Protein AF-A0A520W1P2-F1 (afdb_monomer)

Secondary structure (DSSP, 8-state):
-HHHHHHHHHHHHHHHHHHHTSS-GGG-SHHHHHHHHTSHHHHHHHHHHHHHHHHHHHHHHHHHHHHH---HHHHHHHHHHHHHHHHHHHHHHHHHHHH-----

Solvent-accessible surface area (backbone atoms only — not comparable to full-atom values): 5868 Å² total; per-residue (Å²): 96,70,70,45,47,60,54,41,57,56,45,52,48,50,50,50,38,52,54,64,69,77,34,62,72,92,60,73,46,71,67,51,52,43,61,45,58,72,37,72,66,50,43,50,51,53,50,50,41,51,54,40,48,48,56,36,50,51,56,50,49,51,53,52,43,62,76,72,38,84,53,66,68,62,34,51,53,50,50,50,53,48,54,51,52,49,49,52,52,50,51,51,51,50,46,51,69,70,71,63,70,79,84,131

Sequence (104 aa):
MRISGLFLVLLAAGHMFIMHVFNDTLNLDYEFVAARWDTPYWRTF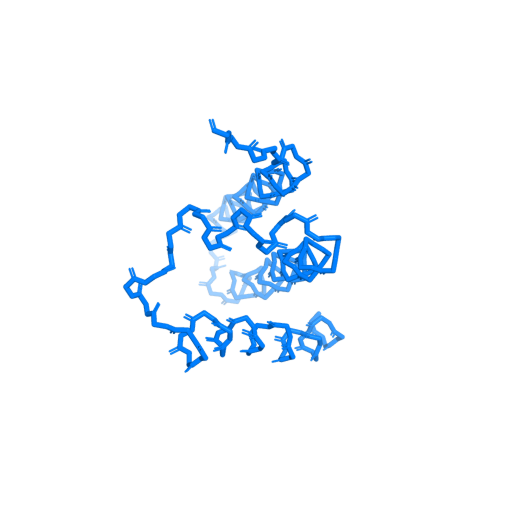DWLLLTLSILHGTNGLRIVMHDNIANKTFRQLALYGLYFTSTAFFVLGTYVLVAFVREV

Nearest PDB structures (foldseek):
  6lum-assembly1_N  TM=9.825E-01  e=1.231E-06  Mycolicibacterium smegmatis MC2 51
  6lum-assembly1_D  TM=9.902E-01  e=2.455E-06  Mycolicibacterium smegmatis MC2 51
  2wdr-assembly1_D  TM=8.154E-01  e=5.747E-02  Escherichia coli
  2wdq-assembly3_H  TM=8.127E-01  e=1.146E-01  Escherichia coli
  2wu5-assembly1_H  TM=8.117E-01  e=1.442E-01  Escherichia coli

pLDDT: mean 95.81, std 4.17, range [71.94, 98.69]

Structure (mmCIF, N/CA/C/O backbone):
data_AF-A0A520W1P2-F1
#
_entry.id   AF-A0A520W1P2-F1
#
loop_
_atom_site.group_PDB
_atom_site.id
_atom_site.type_symbol
_atom_site.label_atom_id
_atom_site.label_alt_id
_atom_site.label_comp_id
_atom_site.label_asym_id
_atom_site.label_entity_id
_atom_site.label_seq_id
_atom_site.pdbx_PDB_ins_code
_atom_site.Cartn_x
_atom_site.Cartn_y
_atom_site.Cartn_z
_atom_site.occupancy
_atom_site.B_iso_or_equiv
_atom_site.auth_seq_id
_atom_site.auth_comp_id
_atom_site.auth_asym_id
_atom_site.auth_atom_id
_atom_site.pdbx_PDB_model_num
ATOM 1 N N . MET A 1 1 ? 2.515 -8.889 12.144 1.00 89.75 1 MET A N 1
ATOM 2 C CA . MET A 1 1 ? 3.257 -7.824 12.858 1.00 89.75 1 MET A CA 1
ATOM 3 C C . MET A 1 1 ? 4.758 -8.051 12.830 1.00 89.75 1 MET A C 1
ATOM 5 O O . MET A 1 1 ? 5.426 -7.271 12.180 1.00 89.75 1 MET A O 1
ATOM 9 N N . ARG A 1 2 ? 5.315 -9.103 13.451 1.00 95.06 2 ARG A N 1
ATOM 10 C CA . ARG A 1 2 ? 6.785 -9.284 13.485 1.00 95.06 2 ARG A CA 1
ATOM 11 C C . ARG A 1 2 ? 7.389 -9.608 12.117 1.00 95.06 2 ARG A C 1
ATOM 13 O O . ARG A 1 2 ? 8.204 -8.848 11.617 1.00 95.06 2 ARG A O 1
ATOM 20 N N . ILE A 1 3 ? 6.922 -10.692 11.495 1.00 96.38 3 ILE A N 1
ATOM 21 C CA . ILE A 1 3 ? 7.424 -11.148 10.190 1.00 96.38 3 ILE A CA 1
ATOM 22 C C . ILE A 1 3 ? 7.166 -10.082 9.121 1.00 96.38 3 ILE A C 1
ATOM 24 O O . ILE A 1 3 ? 8.099 -9.621 8.477 1.00 96.38 3 ILE A O 1
ATOM 28 N N . SER A 1 4 ? 5.919 -9.615 8.996 1.00 96.25 4 SER A N 1
ATOM 29 C CA . SER A 1 4 ? 5.585 -8.552 8.041 1.00 96.25 4 SER A CA 1
ATOM 30 C C . SER A 1 4 ? 6.370 -7.262 8.290 1.00 96.25 4 SER A C 1
ATOM 32 O O . SER A 1 4 ? 6.775 -6.624 7.332 1.00 96.25 4 SER A O 1
ATOM 34 N N . GLY A 1 5 ? 6.624 -6.888 9.548 1.00 96.06 5 GLY A N 1
ATOM 35 C CA . GLY A 1 5 ? 7.431 -5.713 9.885 1.00 96.06 5 GLY A CA 1
ATOM 36 C C . GLY A 1 5 ? 8.879 -5.840 9.419 1.00 96.06 5 GLY A C 1
ATOM 37 O O . GLY A 1 5 ? 9.394 -4.915 8.807 1.00 96.06 5 GLY A O 1
ATOM 38 N N . LEU A 1 6 ? 9.506 -7.001 9.636 1.00 97.56 6 LEU A N 1
ATOM 39 C CA . LEU A 1 6 ? 10.878 -7.254 9.188 1.00 97.56 6 LEU A CA 1
ATOM 40 C C . LEU A 1 6 ? 11.014 -7.122 7.665 1.00 97.56 6 LEU A C 1
ATOM 42 O O . LEU A 1 6 ? 11.912 -6.436 7.187 1.00 97.56 6 LEU A O 1
ATOM 46 N N . PHE A 1 7 ? 10.098 -7.726 6.903 1.00 97.69 7 PHE A N 1
ATOM 47 C CA . PHE A 1 7 ? 10.088 -7.580 5.445 1.00 97.69 7 PHE A CA 1
ATOM 48 C C . PHE A 1 7 ? 9.817 -6.136 5.009 1.00 97.69 7 PHE A C 1
ATOM 50 O O . PHE A 1 7 ? 10.457 -5.647 4.081 1.00 97.69 7 PHE A O 1
ATOM 57 N N . LEU A 1 8 ? 8.907 -5.432 5.691 1.00 98.19 8 LEU A N 1
ATOM 58 C CA . LEU A 1 8 ? 8.583 -4.042 5.374 1.00 98.19 8 LEU A CA 1
ATOM 59 C C . LEU A 1 8 ? 9.748 -3.082 5.606 1.00 98.19 8 LEU A C 1
ATOM 61 O O . LEU A 1 8 ? 9.832 -2.103 4.875 1.00 98.19 8 LEU A O 1
ATOM 65 N N . VAL A 1 9 ? 10.668 -3.356 6.537 1.00 97.81 9 VAL A N 1
ATOM 66 C CA . VAL A 1 9 ? 11.893 -2.546 6.667 1.00 97.81 9 VAL A CA 1
ATOM 67 C C . VAL A 1 9 ? 12.662 -2.527 5.346 1.00 97.81 9 VAL A C 1
ATOM 69 O O . VAL A 1 9 ? 13.074 -1.462 4.906 1.00 97.81 9 VAL A O 1
ATOM 72 N N . LEU A 1 10 ? 12.801 -3.674 4.679 1.00 97.31 10 LEU A N 1
ATOM 73 C CA . LEU A 1 10 ? 13.505 -3.758 3.398 1.00 97.31 10 LEU A CA 1
ATOM 74 C C . LEU A 1 10 ? 12.655 -3.233 2.237 1.00 97.31 10 LEU A C 1
ATOM 76 O O . LEU A 1 10 ? 13.141 -2.445 1.431 1.00 97.31 10 LEU A O 1
ATOM 80 N N . LEU A 1 11 ? 11.388 -3.646 2.156 1.00 98.25 11 LEU A N 1
ATOM 81 C CA . LEU A 1 11 ? 10.504 -3.283 1.045 1.00 98.25 11 LEU A CA 1
ATOM 82 C C . LEU A 1 11 ? 10.167 -1.789 1.048 1.00 98.25 11 LEU A C 1
ATOM 84 O O . LEU A 1 11 ? 10.319 -1.124 0.028 1.00 98.25 11 LEU A O 1
ATOM 88 N N . ALA A 1 12 ? 9.735 -1.241 2.185 1.00 98.12 12 ALA A N 1
ATOM 89 C CA . ALA A 1 12 ? 9.337 0.159 2.265 1.00 98.12 12 ALA A CA 1
ATOM 90 C C . ALA A 1 12 ? 10.553 1.086 2.167 1.00 98.12 12 ALA A C 1
ATOM 92 O O . ALA A 1 12 ? 10.504 2.055 1.415 1.00 98.12 12 ALA A O 1
ATOM 93 N N . ALA A 1 13 ? 11.664 0.779 2.852 1.00 97.94 13 ALA A N 1
ATOM 94 C CA . ALA A 1 13 ? 12.877 1.582 2.701 1.00 97.94 13 ALA A CA 1
ATOM 95 C C . ALA A 1 13 ? 13.407 1.497 1.266 1.00 97.94 13 ALA A C 1
ATOM 97 O O . ALA A 1 13 ? 13.646 2.530 0.654 1.00 97.94 13 ALA A O 1
ATOM 98 N N . GLY A 1 14 ? 13.513 0.294 0.694 1.00 97.56 14 GLY A N 1
ATOM 99 C CA . GLY A 1 14 ? 13.934 0.112 -0.695 1.00 97.56 14 GLY A CA 1
ATOM 100 C C . GLY A 1 14 ? 13.081 0.926 -1.668 1.00 97.56 14 GLY A C 1
ATOM 101 O O . GLY A 1 14 ? 13.629 1.634 -2.507 1.00 97.56 14 GLY A O 1
ATOM 102 N N . HIS A 1 15 ? 11.755 0.906 -1.498 1.00 97.06 15 HIS A N 1
ATOM 103 C CA . HIS A 1 15 ? 10.840 1.736 -2.277 1.00 97.06 15 HIS A CA 1
ATOM 104 C C . HIS A 1 15 ? 11.158 3.229 -2.122 1.00 97.06 15 HIS A C 1
ATOM 106 O O . HIS A 1 15 ? 11.363 3.906 -3.123 1.00 97.06 15 HIS A O 1
ATOM 112 N N . MET A 1 16 ? 11.290 3.734 -0.891 1.00 96.56 16 MET A N 1
ATOM 113 C CA . MET A 1 16 ? 11.621 5.143 -0.642 1.00 96.56 16 MET A CA 1
ATOM 114 C C . MET A 1 16 ? 12.960 5.556 -1.267 1.00 96.56 16 MET A C 1
ATOM 116 O O . MET A 1 16 ? 13.050 6.629 -1.858 1.00 96.56 16 MET A O 1
ATOM 120 N N . PHE A 1 17 ? 13.991 4.711 -1.179 1.00 95.81 17 PHE A N 1
ATOM 121 C CA . PHE A 1 17 ? 15.299 4.982 -1.782 1.00 95.81 17 PHE A CA 1
ATOM 122 C C . PHE A 1 17 ? 15.227 5.017 -3.309 1.00 95.81 17 PHE A C 1
ATOM 124 O O . PHE A 1 17 ? 15.754 5.942 -3.925 1.00 95.81 17 PHE A O 1
ATOM 131 N N . ILE A 1 18 ? 14.547 4.048 -3.925 1.00 94.62 18 ILE A N 1
ATOM 132 C CA . ILE A 1 18 ? 14.365 4.023 -5.379 1.00 94.62 18 ILE A CA 1
ATOM 133 C C . ILE A 1 18 ? 13.605 5.268 -5.831 1.00 94.62 18 ILE A C 1
ATOM 135 O O . ILE A 1 18 ? 14.031 5.906 -6.783 1.00 94.62 18 ILE A O 1
ATOM 139 N N . MET A 1 19 ? 12.522 5.640 -5.151 1.00 94.25 19 MET A N 1
ATOM 140 C CA . MET A 1 19 ? 11.691 6.765 -5.579 1.00 94.25 19 MET A CA 1
ATOM 141 C C . MET A 1 19 ? 12.354 8.122 -5.339 1.00 94.25 19 MET A C 1
ATOM 143 O O . MET A 1 19 ? 12.243 9.002 -6.179 1.00 94.25 19 MET A O 1
ATOM 147 N N . HIS A 1 20 ? 13.040 8.311 -4.210 1.00 91.69 20 HIS A N 1
ATOM 148 C CA . HIS A 1 20 ? 13.398 9.659 -3.748 1.00 91.69 20 HIS A CA 1
ATOM 149 C C . HIS A 1 20 ? 14.893 9.910 -3.553 1.00 91.69 20 HIS A C 1
ATOM 151 O O . HIS A 1 20 ? 15.276 11.047 -3.292 1.00 91.69 20 HIS A O 1
ATOM 157 N N . VAL A 1 21 ? 15.736 8.878 -3.626 1.00 92.88 21 VAL A N 1
ATOM 158 C CA . VAL A 1 21 ? 17.188 9.023 -3.423 1.00 92.88 21 VAL A CA 1
ATOM 159 C C . VAL A 1 21 ? 17.951 8.719 -4.704 1.00 92.88 21 VAL A C 1
ATOM 161 O O . VAL A 1 21 ? 18.872 9.447 -5.058 1.00 92.88 21 VAL A O 1
ATOM 164 N N . PHE A 1 22 ? 17.583 7.643 -5.399 1.00 92.75 22 PHE A N 1
ATOM 165 C CA . PHE A 1 22 ? 18.278 7.209 -6.612 1.00 92.75 22 PHE A CA 1
ATOM 166 C C . PHE A 1 22 ? 17.699 7.795 -7.895 1.00 92.75 22 PHE A C 1
ATOM 168 O O . PHE A 1 22 ? 18.369 7.754 -8.923 1.00 92.75 22 PHE A O 1
ATOM 175 N N . ASN A 1 23 ? 16.483 8.334 -7.840 1.00 90.12 23 ASN A N 1
ATOM 176 C CA . ASN A 1 23 ? 15.832 8.981 -8.967 1.00 90.12 23 ASN A CA 1
ATOM 177 C C . ASN A 1 23 ? 15.427 10.404 -8.588 1.00 90.12 23 ASN A C 1
ATOM 179 O O . ASN A 1 23 ? 15.091 10.683 -7.436 1.00 90.12 23 ASN A O 1
ATOM 183 N N . ASP A 1 24 ? 15.481 11.297 -9.572 1.00 87.50 24 ASP A N 1
ATOM 184 C CA . ASP A 1 24 ? 14.981 12.658 -9.426 1.00 87.50 24 ASP A CA 1
ATOM 185 C C . ASP A 1 24 ? 13.452 12.621 -9.314 1.00 87.50 24 ASP A C 1
ATOM 187 O O . ASP A 1 24 ? 12.774 11.980 -10.122 1.00 87.50 24 ASP A O 1
ATOM 191 N N . THR A 1 25 ? 12.904 13.321 -8.323 1.00 80.94 25 THR A N 1
ATOM 192 C CA . THR A 1 25 ? 11.459 13.394 -8.100 1.00 80.94 25 THR A CA 1
ATOM 193 C C . THR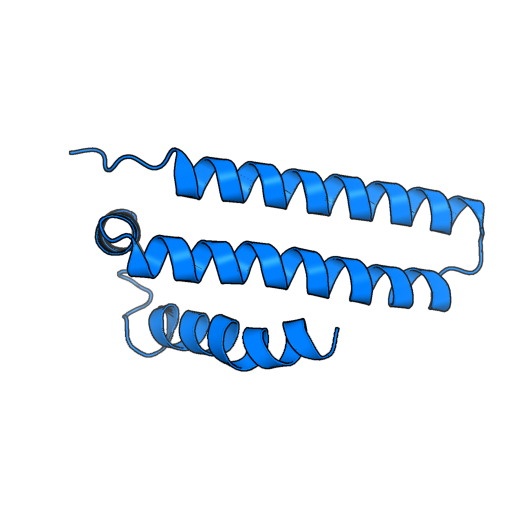 A 1 25 ? 10.722 14.082 -9.245 1.00 80.94 25 THR A C 1
ATOM 195 O O . THR A 1 25 ? 9.528 13.841 -9.415 1.00 80.94 25 THR A O 1
ATOM 198 N N . LEU A 1 26 ? 11.422 14.882 -10.059 1.00 85.38 26 LEU A N 1
ATOM 199 C CA . LEU A 1 26 ? 10.878 15.485 -11.278 1.00 85.38 26 LEU A CA 1
ATOM 200 C C . LEU A 1 26 ? 10.615 14.463 -12.396 1.00 85.38 26 LEU A C 1
ATOM 202 O O . LEU A 1 26 ? 9.821 14.749 -13.286 1.00 85.38 26 LEU A O 1
ATOM 206 N N . ASN A 1 27 ? 11.234 13.278 -12.331 1.00 84.12 27 ASN A N 1
ATOM 207 C CA . ASN A 1 27 ? 11.143 12.229 -13.354 1.00 84.12 27 ASN A CA 1
ATOM 208 C C . ASN A 1 27 ? 10.316 11.011 -12.899 1.00 84.12 27 ASN A C 1
ATOM 210 O O . ASN A 1 27 ? 10.372 9.956 -13.526 1.00 84.12 27 ASN A O 1
ATOM 214 N N . LEU A 1 28 ? 9.556 11.121 -11.805 1.00 90.94 28 LEU A N 1
ATOM 215 C CA . LEU A 1 28 ? 8.627 10.076 -11.352 1.00 90.94 28 LEU A CA 1
ATOM 216 C C . LEU A 1 28 ? 7.282 10.188 -12.082 1.00 90.94 28 LEU A C 1
ATOM 218 O O . LEU A 1 28 ? 6.237 10.411 -11.469 1.00 90.94 28 LEU A O 1
ATOM 222 N N . ASP A 1 29 ? 7.321 10.082 -13.404 1.00 92.94 29 ASP A N 1
ATOM 223 C CA . ASP A 1 29 ? 6.156 10.196 -14.274 1.00 92.94 29 ASP A CA 1
ATOM 224 C C . ASP A 1 29 ? 5.580 8.823 -14.671 1.00 92.94 29 ASP A C 1
ATOM 226 O O . ASP A 1 29 ? 5.932 7.771 -14.123 1.00 92.94 29 ASP A O 1
ATOM 230 N N . TYR A 1 30 ? 4.644 8.836 -15.622 1.00 93.94 30 TYR A N 1
ATOM 231 C CA . TYR A 1 30 ? 4.050 7.621 -16.171 1.00 93.94 30 TYR A CA 1
ATOM 232 C C . TYR A 1 30 ? 5.100 6.676 -16.766 1.00 93.94 30 TYR A C 1
ATOM 234 O O . TYR A 1 30 ? 5.053 5.478 -16.496 1.00 93.94 30 TYR A O 1
ATOM 242 N N . GLU A 1 31 ? 6.047 7.201 -17.545 1.00 94.25 31 GLU A N 1
ATOM 243 C CA . GLU A 1 31 ? 7.049 6.400 -18.250 1.00 94.25 31 GLU A CA 1
ATOM 244 C C . GLU A 1 31 ? 7.993 5.701 -17.274 1.00 94.25 31 GLU A C 1
ATOM 246 O O . GLU A 1 31 ? 8.310 4.522 -17.447 1.00 94.25 31 GLU A O 1
ATOM 251 N N . PHE A 1 32 ? 8.367 6.378 -16.188 1.00 93.88 32 PHE A N 1
ATOM 252 C CA . PHE A 1 32 ? 9.132 5.766 -15.107 1.00 93.88 32 PHE A CA 1
ATOM 253 C C . PHE A 1 32 ? 8.400 4.566 -14.482 1.00 93.88 32 PHE A C 1
ATOM 255 O O . PHE A 1 32 ? 8.986 3.489 -14.303 1.00 93.88 32 PHE A O 1
ATOM 262 N N . VAL A 1 33 ? 7.110 4.725 -14.162 1.00 95.00 33 VAL A N 1
ATOM 263 C CA . VAL A 1 33 ? 6.294 3.638 -13.594 1.00 95.00 33 VAL A CA 1
ATOM 264 C C . VAL A 1 33 ? 6.107 2.515 -14.615 1.00 95.00 33 VAL A C 1
ATOM 266 O O . VAL A 1 33 ? 6.321 1.348 -14.278 1.00 95.00 33 VAL A O 1
ATOM 269 N N . ALA A 1 34 ? 5.777 2.861 -15.860 1.00 95.38 34 ALA A N 1
ATOM 270 C CA . ALA A 1 34 ? 5.570 1.923 -16.954 1.00 95.38 34 ALA A CA 1
ATOM 271 C C . ALA A 1 34 ? 6.816 1.074 -17.222 1.00 95.38 34 ALA A C 1
ATOM 273 O O . ALA A 1 34 ? 6.708 -0.147 -17.317 1.00 95.38 34 ALA A O 1
ATOM 274 N N . ALA A 1 35 ? 8.004 1.685 -17.260 1.00 93.94 35 ALA A N 1
ATOM 275 C CA . ALA A 1 35 ? 9.264 0.974 -17.456 1.00 93.94 35 ALA A CA 1
ATOM 276 C C . ALA A 1 35 ? 9.570 -0.002 -16.307 1.00 93.94 35 ALA A C 1
ATOM 278 O O . ALA A 1 35 ? 9.998 -1.132 -16.548 1.00 93.94 35 ALA A O 1
ATOM 279 N N . ARG A 1 36 ? 9.313 0.383 -15.046 1.00 94.50 36 ARG A N 1
ATOM 280 C CA . ARG A 1 36 ? 9.477 -0.535 -13.900 1.00 94.50 36 ARG A CA 1
ATOM 281 C C . ARG A 1 36 ? 8.503 -1.702 -14.004 1.00 94.50 36 ARG A C 1
ATOM 283 O O . ARG A 1 36 ? 8.911 -2.864 -13.905 1.00 94.50 36 ARG A O 1
ATOM 290 N N . TRP A 1 37 ? 7.230 -1.393 -14.224 1.00 95.50 37 TRP A N 1
ATOM 291 C CA . TRP A 1 37 ? 6.168 -2.382 -14.348 1.00 95.50 37 TRP A CA 1
ATOM 292 C C . TRP A 1 37 ? 6.212 -3.160 -15.665 1.00 95.50 37 TRP A C 1
ATOM 294 O O . TRP A 1 37 ? 5.417 -4.073 -15.831 1.00 95.50 37 TRP A O 1
ATOM 304 N N . ASP A 1 38 ? 7.151 -2.925 -16.574 1.00 93.88 38 ASP A N 1
ATOM 305 C CA . ASP A 1 38 ? 7.361 -3.830 -17.712 1.00 93.88 38 ASP A CA 1
ATOM 306 C C . ASP A 1 38 ? 8.044 -5.143 -17.278 1.00 93.88 38 ASP A C 1
ATOM 308 O O . ASP A 1 38 ? 7.947 -6.180 -17.932 1.00 93.88 38 ASP A O 1
ATOM 312 N N . THR A 1 39 ? 8.686 -5.138 -16.103 1.00 92.75 39 THR A N 1
ATOM 313 C CA . THR A 1 39 ? 9.360 -6.316 -15.545 1.00 92.75 39 THR A CA 1
ATOM 314 C C . THR A 1 39 ? 8.559 -6.969 -14.408 1.00 92.75 39 THR A C 1
ATOM 316 O O . THR A 1 39 ? 8.016 -6.277 -13.536 1.00 92.75 39 THR A O 1
ATOM 319 N N . PRO A 1 40 ? 8.537 -8.315 -14.318 1.00 92.50 40 PRO A N 1
ATOM 320 C CA . PRO A 1 40 ? 7.852 -9.016 -13.230 1.00 92.50 40 PRO A CA 1
ATOM 321 C C . PRO A 1 40 ? 8.516 -8.785 -11.865 1.00 92.50 40 PRO A C 1
ATOM 323 O O . PRO A 1 40 ? 7.853 -8.898 -10.834 1.00 92.50 40 PRO A O 1
ATOM 326 N N . TYR A 1 41 ? 9.807 -8.437 -11.842 1.00 94.44 41 TYR A N 1
ATOM 327 C CA . TYR A 1 41 ? 10.554 -8.170 -10.615 1.00 94.44 41 TYR A CA 1
ATOM 328 C C . TYR A 1 41 ? 9.963 -6.987 -9.835 1.00 94.44 41 TYR A C 1
ATOM 330 O O . TYR A 1 41 ? 9.576 -7.148 -8.676 1.00 94.44 41 TYR A O 1
ATOM 338 N N . TRP A 1 42 ? 9.815 -5.821 -10.474 1.00 96.06 42 TRP A N 1
ATOM 339 C CA . TRP A 1 42 ? 9.269 -4.635 -9.807 1.00 96.06 42 TRP A CA 1
ATOM 340 C C . TRP A 1 42 ? 7.777 -4.761 -9.512 1.00 96.06 42 TRP A C 1
ATOM 342 O O . TRP A 1 42 ? 7.350 -4.342 -8.439 1.00 96.06 42 TRP A O 1
ATOM 352 N N . ARG A 1 43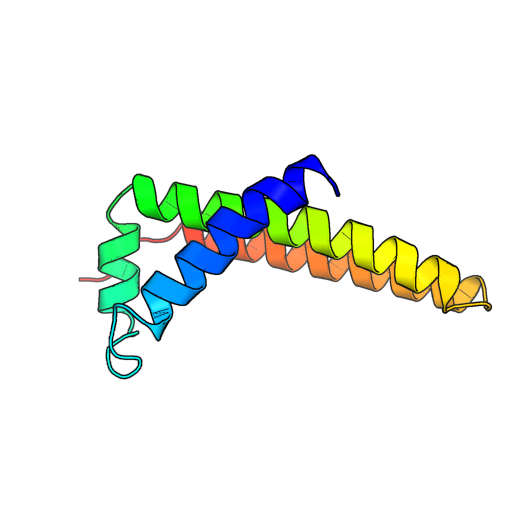 ? 6.999 -5.409 -10.394 1.00 96.00 43 ARG A N 1
ATOM 353 C CA . ARG A 1 43 ? 5.588 -5.717 -10.099 1.00 96.00 43 ARG A CA 1
ATOM 354 C C . ARG A 1 43 ? 5.449 -6.574 -8.844 1.00 96.00 43 ARG A C 1
ATOM 356 O O . ARG A 1 43 ? 4.623 -6.274 -7.990 1.00 96.00 43 ARG A O 1
ATOM 363 N N . THR A 1 44 ? 6.273 -7.615 -8.709 1.00 96.88 44 THR A N 1
ATOM 364 C CA . THR A 1 44 ? 6.246 -8.489 -7.526 1.00 96.88 44 THR A CA 1
ATOM 365 C C . THR A 1 44 ? 6.684 -7.732 -6.276 1.00 96.88 44 THR A C 1
ATOM 367 O O . THR A 1 44 ? 6.049 -7.862 -5.233 1.00 96.88 44 THR A O 1
ATOM 370 N N . PHE A 1 45 ? 7.732 -6.909 -6.375 1.00 98.06 45 PHE A N 1
ATOM 371 C CA . PHE A 1 45 ? 8.191 -6.059 -5.276 1.00 98.06 45 PHE A CA 1
ATOM 372 C C . PHE A 1 45 ? 7.086 -5.106 -4.787 1.00 98.06 45 PHE A C 1
ATOM 374 O O . PHE A 1 45 ? 6.776 -5.094 -3.594 1.00 98.06 45 PHE A O 1
ATOM 381 N N . ASP A 1 46 ? 6.448 -4.365 -5.699 1.00 97.94 46 ASP A N 1
ATOM 382 C CA . ASP A 1 46 ? 5.392 -3.405 -5.362 1.00 97.94 46 ASP A CA 1
ATOM 383 C C . ASP A 1 46 ? 4.118 -4.128 -4.859 1.00 97.94 46 ASP A C 1
ATOM 385 O O . ASP A 1 46 ? 3.482 -3.667 -3.910 1.00 97.94 46 ASP A O 1
ATOM 389 N N . TRP A 1 47 ? 3.782 -5.310 -5.398 1.00 98.31 47 TRP A N 1
ATOM 390 C CA . TRP A 1 47 ? 2.657 -6.123 -4.907 1.00 98.31 47 TRP A CA 1
ATOM 391 C C . TRP A 1 47 ? 2.901 -6.701 -3.506 1.00 98.31 47 TRP A C 1
ATOM 393 O O . TRP A 1 47 ? 1.997 -6.701 -2.664 1.00 98.31 47 TRP A O 1
ATOM 403 N N . LEU A 1 48 ? 4.122 -7.164 -3.214 1.00 98.38 48 LEU A N 1
ATOM 404 C CA . LEU A 1 48 ? 4.501 -7.608 -1.870 1.00 98.38 48 LEU A CA 1
ATOM 405 C C . LEU A 1 48 ? 4.468 -6.445 -0.877 1.00 98.38 48 LEU A C 1
ATOM 407 O O . LEU A 1 48 ? 3.961 -6.611 0.235 1.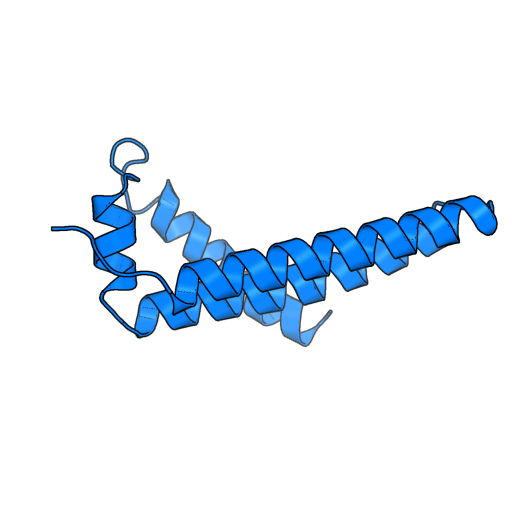00 98.38 48 LEU A O 1
ATOM 411 N N . LEU A 1 49 ? 4.956 -5.266 -1.277 1.00 98.62 49 LEU A N 1
ATOM 412 C CA . LEU A 1 49 ? 4.872 -4.055 -0.466 1.00 98.62 49 LEU A CA 1
ATOM 413 C C . LEU A 1 49 ? 3.410 -3.673 -0.189 1.00 98.62 49 LEU A C 1
ATOM 415 O O . LEU A 1 49 ? 3.062 -3.465 0.974 1.00 98.62 49 LEU A O 1
ATOM 419 N N . LEU A 1 50 ? 2.537 -3.658 -1.202 1.00 98.50 50 LEU A N 1
ATOM 420 C CA . LEU A 1 50 ? 1.093 -3.425 -1.047 1.00 98.50 50 LEU A CA 1
ATOM 421 C C . LEU A 1 50 ? 0.468 -4.424 -0.064 1.00 98.50 50 LEU A C 1
ATOM 423 O O . LEU A 1 50 ? -0.170 -4.038 0.915 1.00 98.50 50 LEU A O 1
ATOM 427 N N . THR A 1 51 ? 0.686 -5.716 -0.300 1.00 98.44 51 THR A N 1
ATOM 428 C CA . THR A 1 51 ? 0.088 -6.794 0.495 1.00 98.44 51 THR A CA 1
ATOM 429 C C . THR A 1 51 ? 0.520 -6.706 1.953 1.00 98.44 51 THR A C 1
ATOM 431 O O . THR A 1 51 ? -0.310 -6.694 2.865 1.00 98.44 51 THR A O 1
ATOM 434 N N . LEU A 1 52 ? 1.829 -6.618 2.196 1.00 98.50 52 LEU A N 1
ATOM 435 C CA . LEU A 1 52 ? 2.364 -6.611 3.552 1.00 98.50 52 LEU A CA 1
ATOM 436 C C . LEU A 1 52 ? 2.064 -5.303 4.280 1.00 98.50 52 LEU A C 1
ATOM 438 O O . LEU A 1 52 ? 1.794 -5.358 5.480 1.00 98.50 52 LEU A O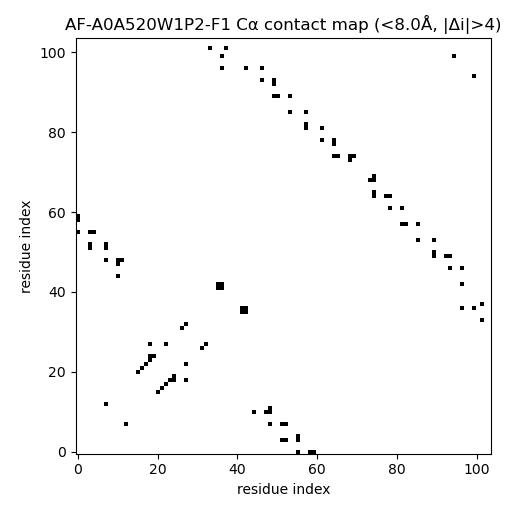 1
ATOM 442 N N . SER A 1 53 ? 2.067 -4.157 3.591 1.00 98.31 53 SER A N 1
ATOM 443 C CA . SER A 1 53 ? 1.758 -2.860 4.207 1.00 98.31 53 SER A CA 1
ATOM 444 C C . SER A 1 53 ? 0.294 -2.774 4.630 1.00 98.31 53 SER A C 1
ATOM 446 O O . SER A 1 53 ? 0.034 -2.433 5.784 1.00 98.31 53 SER A O 1
ATOM 448 N N . ILE A 1 54 ? -0.653 -3.183 3.774 1.00 98.44 54 ILE A N 1
ATOM 449 C CA . ILE A 1 54 ? -2.075 -3.219 4.134 1.00 98.44 54 ILE A CA 1
ATOM 450 C C . ILE A 1 54 ? -2.306 -4.207 5.279 1.00 98.44 54 ILE A C 1
ATOM 452 O O . ILE A 1 54 ? -2.930 -3.838 6.275 1.00 98.44 54 ILE A O 1
ATOM 456 N N . LEU A 1 55 ? -1.769 -5.431 5.209 1.00 98.19 55 LEU A N 1
ATOM 457 C CA . LEU A 1 55 ? -1.932 -6.419 6.285 1.00 98.19 55 LEU A CA 1
ATOM 458 C C . LEU A 1 55 ? -1.337 -5.935 7.617 1.00 98.19 55 LEU A C 1
ATOM 460 O O . LEU A 1 55 ? -1.974 -6.045 8.668 1.00 98.19 55 LEU A O 1
ATOM 464 N 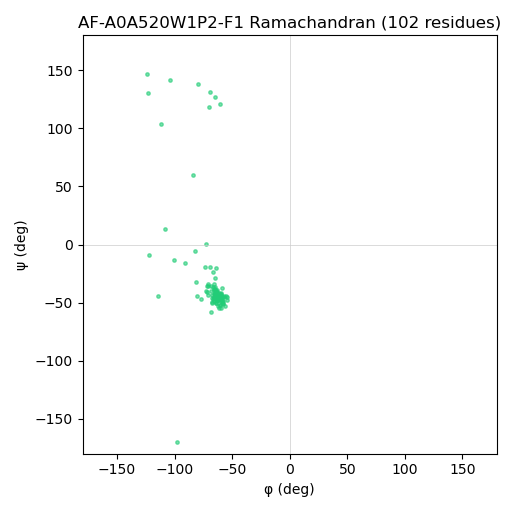N . HIS A 1 56 ? -0.113 -5.400 7.591 1.00 98.38 56 HIS A N 1
ATOM 465 C CA . HIS A 1 56 ? 0.573 -4.920 8.789 1.00 98.38 56 HIS A CA 1
ATOM 466 C C . HIS A 1 56 ? -0.119 -3.683 9.372 1.00 98.38 56 HIS A C 1
ATOM 468 O O . HIS A 1 56 ? -0.418 -3.662 10.567 1.00 98.38 56 HIS A O 1
ATOM 474 N N . GLY A 1 57 ? -0.405 -2.682 8.537 1.00 98.12 57 GLY A N 1
ATOM 475 C CA . GLY A 1 57 ? -1.051 -1.434 8.934 1.00 98.12 57 GLY A CA 1
ATOM 476 C C . GLY A 1 57 ? -2.458 -1.663 9.477 1.00 98.12 57 GLY A C 1
ATOM 477 O O . GLY A 1 57 ? -2.780 -1.168 10.553 1.00 98.12 57 GLY A O 1
ATOM 478 N N . THR A 1 58 ? -3.260 -2.500 8.812 1.00 98.50 58 THR A N 1
ATOM 479 C CA . THR A 1 58 ? -4.623 -2.834 9.264 1.00 98.50 58 THR A CA 1
ATOM 480 C C . THR A 1 58 ? -4.606 -3.500 10.633 1.00 98.50 58 THR A C 1
ATOM 482 O O . THR A 1 58 ? -5.362 -3.112 11.522 1.00 98.50 58 THR A O 1
ATOM 485 N N . ASN A 1 59 ? -3.723 -4.480 10.851 1.00 98.19 59 ASN A N 1
ATOM 486 C CA . ASN A 1 59 ? -3.662 -5.155 12.144 1.00 98.19 59 ASN A CA 1
ATOM 487 C C . ASN A 1 59 ? -3.090 -4.253 13.254 1.00 98.19 59 ASN A C 1
ATOM 489 O O . ASN A 1 59 ? -3.536 -4.346 14.395 1.00 98.19 59 ASN A O 1
ATOM 493 N N . GLY A 1 60 ? -2.140 -3.369 12.934 1.00 97.75 60 GLY A N 1
ATOM 494 C CA . GLY A 1 60 ? -1.643 -2.362 13.875 1.00 97.75 60 GLY A CA 1
ATOM 495 C C . GLY A 1 60 ? -2.733 -1.368 14.273 1.00 97.75 60 GLY A C 1
ATOM 496 O O . GLY A 1 60 ? -3.002 -1.184 15.458 1.00 97.75 60 GLY A O 1
ATOM 497 N N . LEU A 1 61 ? -3.426 -0.796 13.287 1.00 98.00 61 LEU A N 1
ATOM 498 C CA . LEU A 1 61 ? -4.485 0.180 13.520 1.00 98.00 61 LEU A CA 1
ATOM 499 C C . LEU A 1 61 ? -5.686 -0.435 14.244 1.00 98.00 61 LEU A C 1
ATOM 501 O O . LEU A 1 61 ? -6.271 0.214 15.104 1.00 98.00 61 LEU A O 1
ATOM 505 N N . ARG A 1 62 ? -6.002 -1.712 13.990 1.00 98.19 62 ARG A N 1
ATOM 506 C CA . ARG A 1 62 ? -6.990 -2.465 14.773 1.00 98.19 62 ARG A CA 1
ATOM 507 C C . ARG A 1 62 ? -6.659 -2.440 16.268 1.00 98.19 62 ARG A C 1
ATOM 509 O O . ARG A 1 62 ? -7.555 -2.198 17.071 1.00 98.19 62 ARG A O 1
ATOM 516 N N . ILE A 1 63 ? -5.404 -2.704 16.643 1.00 97.88 63 ILE A N 1
ATOM 517 C CA . ILE A 1 63 ? -4.965 -2.689 18.051 1.00 97.88 63 ILE A CA 1
ATOM 518 C C . ILE A 1 63 ? -5.098 -1.271 18.618 1.00 97.88 63 ILE A C 1
ATOM 520 O O . ILE A 1 63 ? -5.763 -1.085 19.631 1.00 97.88 63 ILE A O 1
ATOM 524 N N . VAL A 1 64 ? -4.598 -0.262 17.897 1.00 98.00 64 VAL A N 1
ATOM 525 C CA . VAL A 1 64 ? -4.726 1.151 18.295 1.00 98.00 64 VAL A CA 1
ATOM 526 C C . VAL A 1 64 ? -6.193 1.541 18.519 1.00 98.00 64 VAL A C 1
ATOM 528 O O . VAL A 1 64 ? -6.514 2.162 19.528 1.00 98.00 64 VAL A O 1
ATOM 531 N N . MET A 1 65 ? -7.111 1.146 17.633 1.00 98.06 65 MET A N 1
ATOM 532 C CA . MET A 1 65 ? -8.546 1.409 17.791 1.00 98.06 65 MET A CA 1
ATOM 533 C C . MET A 1 65 ? -9.150 0.699 19.008 1.00 98.06 65 MET A C 1
ATOM 535 O O . MET A 1 65 ? -10.037 1.253 19.658 1.00 98.06 65 MET A O 1
ATOM 539 N N . HIS A 1 66 ? -8.695 -0.517 19.325 1.00 97.56 66 HIS A N 1
ATOM 540 C CA . HIS A 1 66 ? -9.132 -1.222 20.529 1.00 97.56 66 HIS A CA 1
ATOM 541 C C . HIS A 1 66 ? -8.733 -0.489 21.808 1.00 97.56 66 HIS A C 1
ATOM 543 O O . HIS A 1 66 ? -9.567 -0.407 22.714 1.00 97.56 66 HIS A O 1
ATOM 549 N N . ASP A 1 67 ? -7.531 0.082 21.827 1.00 97.56 67 ASP A N 1
ATOM 550 C CA . ASP A 1 67 ? -6.961 0.749 22.998 1.00 97.56 67 ASP A CA 1
ATOM 551 C C . ASP A 1 67 ? -7.481 2.184 23.171 1.00 97.56 67 ASP A C 1
ATOM 553 O O . ASP A 1 67 ? -7.646 2.656 24.292 1.00 97.56 67 ASP A O 1
ATOM 557 N N . ASN A 1 68 ? -7.784 2.876 22.066 1.00 97.94 68 ASN A N 1
ATOM 558 C CA . ASN A 1 68 ? -8.128 4.303 22.088 1.00 97.94 68 ASN A CA 1
ATOM 559 C C . ASN A 1 68 ? -9.635 4.592 22.011 1.00 97.94 68 ASN A C 1
ATOM 561 O O . ASN A 1 68 ? -10.053 5.718 22.279 1.00 97.94 68 ASN A O 1
ATOM 565 N N . ILE A 1 69 ? -10.476 3.610 21.661 1.00 97.56 69 ILE A N 1
ATOM 566 C CA . ILE A 1 69 ? -11.928 3.807 21.561 1.00 97.56 69 ILE A CA 1
ATOM 567 C C . ILE A 1 69 ? -12.655 3.030 22.661 1.00 97.56 69 ILE A C 1
ATOM 569 O O . ILE A 1 69 ? -12.875 1.819 22.561 1.00 97.56 69 ILE A O 1
ATOM 573 N N . ALA A 1 70 ? -13.100 3.757 23.690 1.00 97.00 70 ALA A N 1
ATOM 574 C CA . ALA A 1 70 ? -13.849 3.192 24.813 1.00 97.00 70 ALA A CA 1
ATOM 575 C C . ALA A 1 70 ? -15.289 2.792 24.435 1.00 97.00 70 ALA A C 1
ATOM 577 O O . ALA A 1 70 ? -15.774 1.736 24.846 1.00 97.00 70 ALA A O 1
ATOM 578 N N . ASN A 1 71 ? -15.983 3.612 23.632 1.00 97.75 71 ASN A N 1
ATOM 579 C CA . ASN A 1 71 ? -17.364 3.336 23.230 1.00 97.75 71 ASN A CA 1
ATOM 580 C C . ASN A 1 71 ? -17.418 2.147 22.255 1.00 97.75 71 ASN A C 1
ATOM 582 O O . ASN A 1 71 ? -16.887 2.206 21.145 1.00 97.75 71 ASN A O 1
ATOM 586 N N . LYS A 1 72 ? -18.111 1.073 22.656 1.00 96.38 72 LYS A N 1
ATOM 587 C CA . LYS A 1 72 ? -18.196 -0.179 21.891 1.00 96.38 72 LYS A CA 1
ATOM 588 C C . LYS A 1 72 ? -18.796 0.009 20.495 1.00 96.38 72 LYS A C 1
ATOM 590 O O . LYS A 1 72 ? -18.257 -0.550 19.542 1.00 96.38 72 LYS A O 1
ATOM 595 N N . THR A 1 73 ? -19.866 0.792 20.371 1.00 97.31 73 THR A N 1
ATOM 596 C CA . THR A 1 73 ? -20.547 1.034 19.091 1.00 97.31 73 THR A CA 1
ATOM 597 C C . THR A 1 73 ? -19.649 1.821 18.146 1.00 97.31 73 THR A C 1
ATOM 599 O O . THR A 1 73 ? -19.453 1.417 17.002 1.00 97.31 73 THR A O 1
ATOM 602 N N . PHE A 1 74 ? -19.031 2.898 18.640 1.00 97.81 74 PHE A N 1
ATOM 603 C CA . PHE A 1 74 ? -18.119 3.705 17.827 1.00 97.81 74 PHE A CA 1
ATOM 604 C C . PHE A 1 74 ? -16.889 2.902 17.388 1.00 97.81 74 PHE A C 1
ATOM 606 O O . PHE A 1 74 ? -16.500 2.952 16.224 1.00 97.81 74 PHE A O 1
ATOM 613 N N . ARG A 1 75 ? -16.330 2.076 18.282 1.00 98.12 75 ARG A N 1
ATOM 614 C CA . ARG A 1 75 ? -15.217 1.180 17.948 1.00 98.12 75 ARG A CA 1
ATOM 615 C C . ARG A 1 75 ? -15.591 0.190 16.851 1.00 98.12 75 ARG A C 1
ATOM 617 O O . ARG A 1 75 ? -14.802 -0.041 15.944 1.00 98.12 75 ARG A O 1
ATOM 624 N N . GLN A 1 76 ? -16.778 -0.406 16.931 1.00 98.00 76 GLN A N 1
ATOM 625 C CA . GLN A 1 76 ? -17.235 -1.368 15.932 1.00 98.00 76 GLN A CA 1
ATOM 626 C C . GLN A 1 76 ? -17.424 -0.709 14.559 1.00 98.00 76 GLN A C 1
ATOM 628 O O . GLN A 1 76 ? -16.970 -1.263 13.560 1.00 98.00 76 GLN A O 1
ATOM 633 N N . LEU A 1 77 ? -18.005 0.494 14.514 1.00 98.31 77 LEU A N 1
ATOM 634 C CA . LEU A 1 77 ? -18.104 1.285 13.284 1.00 98.31 77 LEU A CA 1
ATOM 635 C C . LEU A 1 77 ? -16.720 1.626 12.711 1.00 98.31 77 LEU A C 1
ATOM 637 O O . LEU A 1 77 ? -16.494 1.440 11.517 1.00 98.31 77 LEU A O 1
ATOM 641 N N . ALA A 1 78 ? -15.778 2.051 13.557 1.00 98.25 78 ALA A N 1
ATOM 642 C CA . ALA A 1 78 ? -14.408 2.347 13.141 1.00 98.25 78 ALA A CA 1
ATOM 643 C C . ALA A 1 78 ? -13.694 1.110 12.568 1.00 98.25 78 ALA A C 1
ATOM 645 O O . ALA A 1 78 ? -13.034 1.207 11.537 1.00 98.25 78 ALA A O 1
ATOM 646 N N . LEU A 1 79 ? -13.873 -0.065 13.182 1.00 98.50 79 LEU A N 1
ATOM 647 C CA . LEU A 1 79 ? -13.314 -1.322 12.681 1.00 98.50 79 LEU A CA 1
ATOM 648 C C . LEU A 1 79 ? -13.921 -1.732 11.333 1.00 98.50 79 LEU A C 1
ATOM 650 O O . LEU A 1 79 ? -13.185 -2.187 10.459 1.00 98.50 79 LEU A O 1
ATOM 654 N N . TYR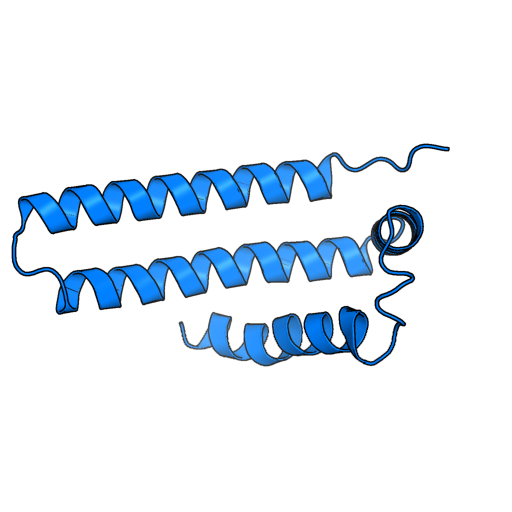 A 1 80 ? -15.229 -1.546 11.127 1.00 98.56 80 TYR A N 1
ATOM 655 C CA . TYR A 1 80 ? -15.837 -1.771 9.812 1.00 98.56 80 TYR A CA 1
ATOM 656 C C . TYR A 1 80 ? -15.274 -0.819 8.758 1.00 98.56 80 TYR A C 1
ATOM 658 O O . TYR A 1 80 ? -14.910 -1.270 7.673 1.00 98.56 80 TYR A O 1
ATOM 666 N N . GLY A 1 81 ? -15.136 0.468 9.091 1.00 98.62 81 GLY A N 1
ATOM 667 C CA . GLY A 1 81 ? -14.508 1.454 8.211 1.00 98.62 81 GLY A CA 1
ATOM 668 C C . GLY A 1 81 ? -13.061 1.092 7.868 1.00 98.62 81 GLY A C 1
ATOM 669 O O . GLY A 1 81 ? -12.671 1.166 6.702 1.00 98.62 81 GLY A O 1
ATOM 670 N N . LEU A 1 82 ? -12.289 0.626 8.855 1.00 98.62 82 LEU A N 1
ATOM 671 C CA . LEU A 1 82 ? -10.923 0.143 8.665 1.00 98.62 82 LEU A CA 1
ATOM 672 C C . L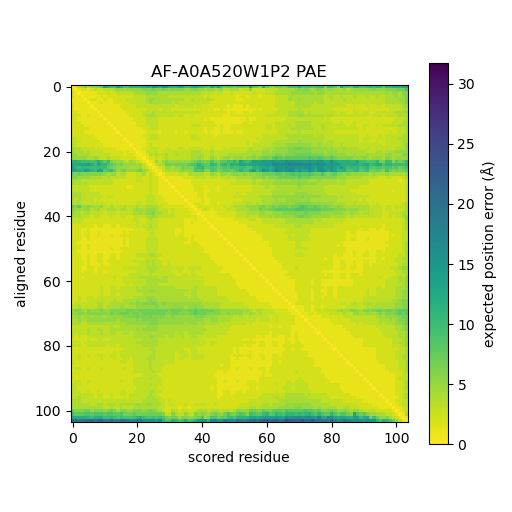EU A 1 82 ? -10.880 -1.034 7.687 1.00 98.62 82 LEU A C 1
ATOM 674 O O . LEU A 1 82 ? -10.177 -0.965 6.685 1.00 98.62 82 LEU A O 1
ATOM 678 N N . TYR A 1 83 ? -11.648 -2.098 7.937 1.00 98.62 83 TYR A N 1
ATOM 679 C CA . TYR A 1 83 ? -11.617 -3.280 7.072 1.00 98.62 83 TYR A CA 1
ATOM 680 C C . TYR A 1 83 ? -12.126 -2.994 5.663 1.00 98.62 83 TYR A C 1
ATOM 682 O O . TYR A 1 83 ? -11.545 -3.501 4.702 1.00 98.62 83 TYR A O 1
ATOM 690 N N . PHE A 1 84 ? -13.168 -2.171 5.531 1.00 98.69 84 PHE A N 1
ATOM 691 C CA . PHE A 1 84 ? -13.664 -1.742 4.229 1.00 98.69 84 PHE A CA 1
ATOM 692 C C . PHE A 1 84 ? -12.580 -0.991 3.453 1.00 98.69 84 PHE A C 1
ATOM 694 O O . PHE A 1 84 ? -12.244 -1.384 2.339 1.00 98.69 84 PHE A O 1
ATOM 701 N N . THR A 1 85 ? -11.976 0.028 4.068 1.00 98.56 85 THR A N 1
ATOM 702 C CA . THR A 1 85 ? -10.944 0.860 3.433 1.00 98.56 85 THR A CA 1
ATOM 703 C C . THR A 1 85 ? -9.715 0.035 3.052 1.00 98.56 85 THR A C 1
ATOM 705 O O . THR A 1 85 ? -9.255 0.101 1.913 1.00 98.56 85 THR A O 1
ATOM 708 N N . SER A 1 86 ? -9.217 -0.804 3.963 1.00 98.56 86 SER A N 1
ATOM 709 C CA . SER A 1 86 ? -8.074 -1.682 3.699 1.00 98.56 86 SER A CA 1
ATOM 710 C C . SER A 1 86 ? -8.344 -2.668 2.565 1.00 98.56 86 SER A C 1
ATOM 712 O O . SER A 1 86 ? -7.490 -2.861 1.703 1.00 98.56 86 SER A O 1
ATOM 714 N N . THR A 1 87 ? -9.535 -3.274 2.536 1.00 98.69 87 THR A N 1
ATOM 715 C CA . THR A 1 87 ? -9.918 -4.211 1.470 1.00 98.69 87 THR A CA 1
ATOM 716 C C . THR A 1 87 ? -10.070 -3.485 0.137 1.00 98.69 87 THR A C 1
ATOM 718 O O . THR A 1 87 ? -9.560 -3.965 -0.872 1.00 98.69 87 THR A O 1
ATOM 721 N N . ALA A 1 88 ? -10.704 -2.310 0.129 1.00 98.69 88 ALA A N 1
ATOM 722 C CA . ALA A 1 88 ? -10.875 -1.498 -1.071 1.00 98.69 88 ALA A CA 1
ATOM 723 C C . ALA A 1 88 ? -9.522 -1.117 -1.691 1.00 98.69 88 ALA A C 1
ATOM 725 O O . ALA A 1 88 ? -9.314 -1.353 -2.880 1.00 98.69 88 ALA A O 1
ATOM 726 N N . PHE A 1 89 ? -8.574 -0.612 -0.892 1.00 98.56 89 PHE A N 1
ATOM 727 C CA . PHE A 1 89 ? -7.236 -0.277 -1.388 1.00 98.56 89 PHE A CA 1
ATOM 728 C C . PHE A 1 89 ? -6.430 -1.502 -1.814 1.00 98.56 89 PHE A C 1
ATOM 730 O O . PHE A 1 89 ? -5.716 -1.434 -2.812 1.00 98.56 89 PHE A O 1
ATOM 737 N N . PHE A 1 90 ? -6.552 -2.628 -1.108 1.00 98.69 90 PHE A N 1
ATOM 738 C CA . PHE A 1 90 ? -5.877 -3.860 -1.510 1.00 98.69 90 PHE A CA 1
ATOM 739 C C . PHE A 1 90 ? -6.379 -4.374 -2.865 1.00 98.69 90 PHE A C 1
ATOM 741 O O . PHE A 1 90 ? -5.570 -4.708 -3.733 1.00 98.69 90 PHE A O 1
ATOM 748 N N . VAL A 1 91 ? -7.701 -4.401 -3.065 1.00 98.62 91 VAL A N 1
ATOM 749 C CA . VAL A 1 91 ? -8.319 -4.825 -4.329 1.00 98.62 91 VAL A CA 1
ATOM 750 C C . VAL A 1 91 ? -7.965 -3.855 -5.450 1.00 98.62 91 VAL A C 1
ATOM 752 O O . VAL A 1 91 ? -7.498 -4.300 -6.494 1.00 98.62 91 VAL A O 1
ATOM 755 N N . LEU A 1 92 ? -8.123 -2.547 -5.229 1.00 98.69 92 LEU A N 1
ATOM 756 C CA . LEU A 1 92 ? -7.797 -1.526 -6.225 1.00 98.69 92 LEU A CA 1
ATOM 757 C C . LEU A 1 92 ? -6.316 -1.577 -6.616 1.00 98.69 92 LEU A C 1
ATOM 759 O O . LEU A 1 92 ? -6.001 -1.614 -7.800 1.00 98.69 92 LEU A O 1
ATOM 763 N N . GLY A 1 93 ? -5.408 -1.626 -5.640 1.00 98.12 93 GLY A N 1
ATOM 764 C CA . GLY A 1 93 ? -3.969 -1.684 -5.897 1.00 98.12 93 GLY A CA 1
ATOM 765 C C . GLY A 1 93 ? -3.551 -2.972 -6.607 1.00 98.12 93 GLY A C 1
ATOM 766 O O . GLY A 1 93 ? -2.756 -2.926 -7.544 1.00 98.12 93 GLY A O 1
ATOM 767 N N . THR A 1 94 ? -4.127 -4.115 -6.220 1.00 98.31 94 THR A N 1
ATOM 768 C CA . THR A 1 94 ? -3.878 -5.392 -6.907 1.00 98.31 94 THR A CA 1
ATOM 769 C C . THR A 1 94 ? -4.402 -5.347 -8.338 1.00 98.31 94 THR A C 1
ATOM 771 O O . THR A 1 94 ? -3.697 -5.767 -9.250 1.00 98.31 94 THR A O 1
ATOM 774 N N . TYR A 1 95 ? -5.603 -4.799 -8.548 1.00 98.12 95 TYR A N 1
ATOM 775 C CA . TYR A 1 95 ? -6.170 -4.612 -9.879 1.00 98.12 95 TYR A CA 1
ATOM 776 C C . TYR A 1 95 ? -5.265 -3.738 -10.747 1.00 98.12 95 TYR A C 1
ATOM 778 O O . TYR A 1 95 ? -4.902 -4.169 -11.833 1.00 98.12 95 TYR A O 1
ATOM 786 N N . VAL A 1 96 ? -4.836 -2.570 -10.254 1.00 96.81 96 VAL A N 1
ATOM 787 C CA . VAL A 1 96 ? -3.936 -1.674 -10.994 1.00 96.81 96 VAL A CA 1
ATOM 788 C C . VAL A 1 96 ? -2.639 -2.392 -11.362 1.00 96.81 96 VAL A C 1
ATOM 790 O O . VAL A 1 96 ? -2.280 -2.387 -12.527 1.00 96.81 96 VAL A O 1
ATOM 793 N N . LEU A 1 97 ? -1.973 -3.073 -10.424 1.00 95.94 97 LEU A N 1
ATOM 794 C CA . LEU A 1 97 ? -0.705 -3.771 -10.693 1.00 95.94 97 LEU A CA 1
ATOM 795 C C . LEU A 1 97 ? -0.836 -4.926 -11.699 1.00 95.94 97 LEU A C 1
ATOM 797 O O . LEU A 1 97 ? 0.055 -5.144 -12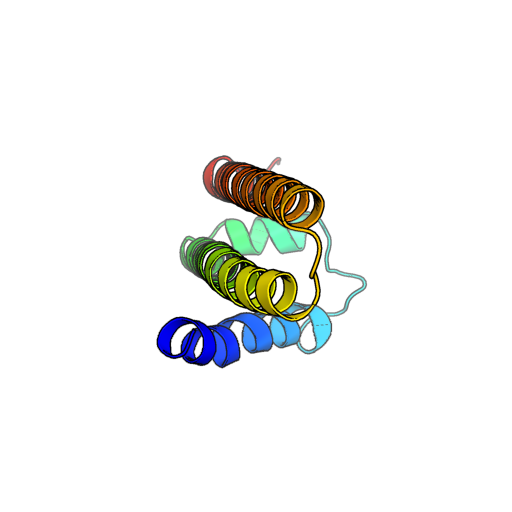.523 1.00 95.94 97 LEU A O 1
ATOM 801 N N . VAL A 1 98 ? -1.923 -5.697 -11.611 1.00 94.88 98 VAL A N 1
ATOM 802 C CA . VAL A 1 98 ? -2.137 -6.881 -12.457 1.00 94.88 98 VAL A CA 1
ATOM 803 C C . VAL A 1 98 ? -2.652 -6.487 -13.837 1.00 94.88 98 VAL A C 1
ATOM 805 O O . VAL A 1 98 ? -2.166 -7.011 -14.836 1.00 94.88 98 VAL A O 1
ATOM 808 N N . ALA A 1 99 ? -3.609 -5.562 -13.898 1.00 95.12 99 ALA A N 1
ATOM 809 C CA . ALA A 1 99 ? -4.228 -5.109 -15.139 1.00 95.12 99 ALA A CA 1
ATOM 810 C C . ALA A 1 99 ? -3.399 -4.045 -15.874 1.00 95.12 99 ALA A C 1
ATOM 812 O O . ALA A 1 99 ? -3.770 -3.663 -16.981 1.00 95.12 99 ALA A O 1
ATOM 813 N N . PHE A 1 100 ? -2.295 -3.563 -15.290 1.00 94.88 100 PHE A N 1
ATOM 814 C CA . PHE A 1 100 ? -1.450 -2.566 -15.935 1.00 94.88 100 PHE A CA 1
ATOM 815 C C . PHE A 1 100 ? -0.880 -3.082 -17.259 1.00 94.88 100 PHE A C 1
ATOM 817 O O . PHE A 1 100 ? -0.114 -4.057 -17.305 1.00 94.88 100 PHE A O 1
ATOM 824 N N . VAL A 1 101 ? -1.210 -2.348 -18.316 1.00 91.75 101 VAL A N 1
ATOM 825 C CA . VAL A 1 101 ? -0.649 -2.469 -19.656 1.00 91.75 101 VAL A CA 1
ATOM 826 C C . VAL A 1 101 ? -0.085 -1.104 -20.016 1.00 91.75 101 VAL A C 1
ATOM 828 O O . VAL A 1 101 ? -0.757 -0.089 -19.840 1.00 91.75 101 VAL A O 1
ATOM 831 N N . ARG A 1 102 ? 1.164 -1.086 -20.479 1.00 90.44 102 ARG A N 1
ATOM 832 C CA . ARG A 1 102 ? 1.804 0.133 -20.960 1.00 90.44 102 ARG A CA 1
ATOM 833 C C . ARG A 1 102 ? 1.069 0.630 -22.207 1.00 90.44 102 ARG A C 1
ATOM 835 O O . ARG A 1 102 ? 0.898 -0.126 -23.160 1.00 90.44 102 ARG A O 1
ATOM 842 N N . GLU A 1 103 ? 0.656 1.887 -22.183 1.00 84.31 103 GLU A N 1
ATOM 843 C CA . GLU A 1 103 ? 0.158 2.616 -23.343 1.00 84.31 103 GLU A CA 1
ATOM 844 C C . GLU A 1 103 ? 1.370 3.084 -24.159 1.00 84.31 103 GLU A C 1
ATOM 846 O O . GLU A 1 103 ? 2.408 3.441 -23.594 1.00 84.31 103 GLU A O 1
ATOM 851 N N . VAL A 1 104 ? 1.263 2.967 -25.483 1.00 71.94 104 VAL A N 1
ATOM 852 C CA . VAL A 1 104 ? 2.328 3.269 -26.453 1.00 71.94 104 VAL A CA 1
ATOM 853 C C . VAL A 1 104 ? 2.051 4.608 -27.110 1.00 71.94 104 VAL A C 1
ATOM 855 O O . VAL A 1 104 ? 0.874 4.828 -27.476 1.00 71.94 104 VAL A O 1
#

Mean predicted aligned error: 3.21 Å

Foldseek 3Di:
DVVLVVVLVCLVVVVCCVQPPVDDVVPPDPVVVQVLLVDVVSLVSVLSNLVSCLVVVLVVVLVVLVVPPPDPVVSVVVNVVSVVVSVVSNVVVNCCSVVDDDDD

Radius of gyration: 16.7 Å; Cα contacts (8 Å, |Δi|>4): 55; chains: 1; bounding box: 39×27×51 Å